Protein AF-A0A6B3I1G1-F1 (afdb_monomer_lite)

Sequence (36 aa):
MVRAAVLPAVGAPLEITDIVLPEPGPDQVRIALAAA

Secondary structure (DSSP, 8-state):
-EEEEE--STTSPPEEEEE-PPPP-TT---------

Radius of gyration: 12.65 Å; chains: 1; bounding box: 28×18×28 Å

Structure (mmCIF, N/CA/C/O backbone):
data_AF-A0A6B3I1G1-F1
#
_entry.id   AF-A0A6B3I1G1-F1
#
loop_
_atom_site.group_PDB
_atom_site.id
_atom_site.type_symbol
_atom_site.label_atom_id
_atom_site.label_alt_id
_atom_site.label_comp_id
_atom_site.label_asym_id
_atom_site.label_entity_id
_atom_site.label_seq_id
_atom_site.pdbx_PDB_ins_code
_atom_site.Cartn_x
_atom_site.Cartn_y
_atom_site.Cartn_z
_atom_site.occupancy
_atom_site.B_iso_or_equiv
_atom_site.auth_seq_id
_atom_site.auth_comp_id
_atom_site.auth_asym_id
_atom_site.auth_atom_id
_atom_site.pdbx_PDB_model_num
ATOM 1 N N . MET A 1 1 ? -5.810 10.182 0.890 1.00 87.88 1 MET A N 1
ATOM 2 C CA . MET A 1 1 ? -4.645 10.167 -0.017 1.00 87.88 1 MET A CA 1
ATOM 3 C C . MET A 1 1 ? -3.421 9.829 0.817 1.00 87.88 1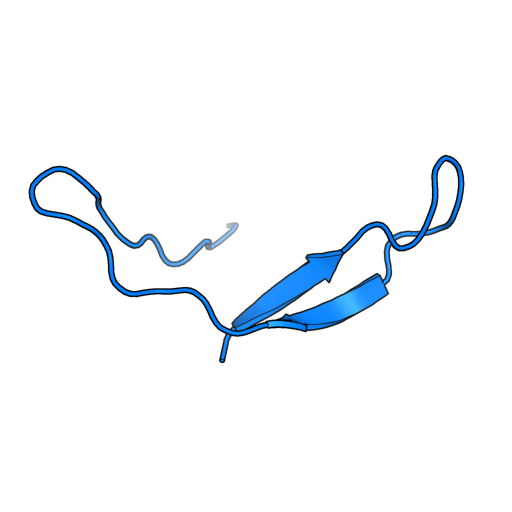 MET A C 1
ATOM 5 O O . MET A 1 1 ? -3.325 10.340 1.927 1.00 87.88 1 MET A O 1
ATOM 9 N N . VAL A 1 2 ? -2.567 8.921 0.346 1.00 95.50 2 VAL A N 1
ATOM 10 C CA . VAL A 1 2 ? -1.300 8.530 0.989 1.00 95.50 2 VAL A CA 1
ATOM 11 C C . VAL A 1 2 ? -0.209 8.427 -0.074 1.00 95.50 2 VAL A C 1
ATOM 13 O O . VAL A 1 2 ? -0.507 8.035 -1.201 1.00 95.50 2 VAL A O 1
ATOM 16 N N . ARG A 1 3 ? 1.042 8.735 0.283 1.00 96.25 3 ARG A N 1
ATOM 17 C CA . ARG A 1 3 ? 2.182 8.555 -0.625 1.00 96.25 3 ARG A CA 1
ATOM 18 C C . ARG A 1 3 ? 2.576 7.084 -0.683 1.00 96.25 3 ARG A C 1
ATOM 20 O O . ARG A 1 3 ? 2.766 6.459 0.359 1.00 96.25 3 ARG A O 1
ATOM 27 N N . ALA A 1 4 ? 2.735 6.558 -1.890 1.00 97.00 4 ALA A N 1
ATOM 28 C C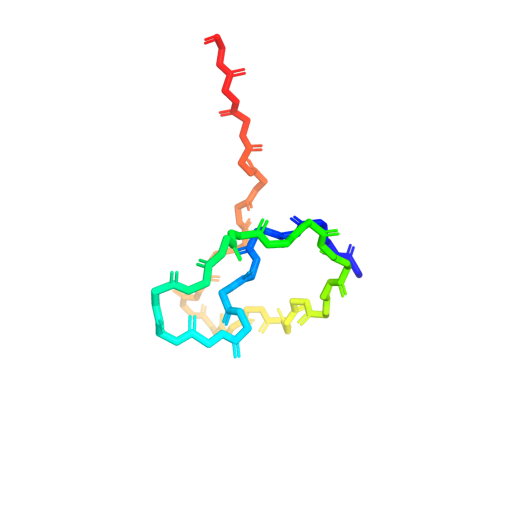A . ALA A 1 4 ? 3.159 5.187 -2.135 1.00 97.00 4 ALA A CA 1
ATOM 29 C C . ALA A 1 4 ? 4.214 5.126 -3.243 1.00 97.00 4 ALA A C 1
ATOM 31 O O . ALA A 1 4 ? 4.222 5.954 -4.153 1.00 97.00 4 ALA A O 1
ATOM 32 N N . ALA A 1 5 ? 5.087 4.123 -3.163 1.00 97.25 5 ALA A N 1
ATOM 33 C CA . ALA A 1 5 ? 5.950 3.732 -4.268 1.00 97.25 5 ALA A CA 1
ATOM 34 C C . ALA A 1 5 ? 5.187 2.738 -5.153 1.00 97.25 5 ALA A C 1
ATOM 36 O O . ALA A 1 5 ? 4.892 1.623 -4.721 1.00 97.25 5 ALA A O 1
ATOM 37 N N . VAL A 1 6 ? 4.833 3.149 -6.367 1.00 96.88 6 VAL A N 1
ATOM 38 C CA . VAL A 1 6 ? 4.066 2.348 -7.327 1.00 96.88 6 VAL A CA 1
ATOM 39 C C . VAL A 1 6 ? 4.985 1.896 -8.454 1.00 96.88 6 VAL A C 1
ATOM 41 O O . VAL A 1 6 ? 5.828 2.659 -8.921 1.00 96.88 6 VAL A O 1
ATOM 44 N N . LEU A 1 7 ? 4.826 0.647 -8.892 1.00 98.00 7 LEU A N 1
ATOM 45 C CA . LEU A 1 7 ? 5.520 0.109 -10.057 1.00 98.00 7 LEU A CA 1
ATOM 46 C C . LEU A 1 7 ? 4.632 0.287 -11.303 1.00 98.00 7 LEU A C 1
ATOM 48 O O . LEU A 1 7 ? 3.617 -0.406 -11.399 1.00 98.00 7 LEU A O 1
ATOM 52 N N . PRO A 1 8 ? 4.977 1.177 -12.253 1.00 95.69 8 PRO A N 1
ATOM 53 C CA . PRO A 1 8 ? 4.117 1.455 -13.406 1.00 95.69 8 PRO A CA 1
ATOM 54 C C . PRO A 1 8 ? 4.179 0.353 -14.474 1.00 95.69 8 PRO A C 1
ATOM 56 O O . PRO A 1 8 ? 3.204 0.115 -15.182 1.00 95.69 8 PRO A O 1
ATOM 59 N N . ALA A 1 9 ? 5.318 -0.334 -14.590 1.00 97.31 9 ALA A N 1
ATOM 60 C CA . ALA A 1 9 ? 5.530 -1.447 -15.507 1.00 97.31 9 ALA A CA 1
ATOM 61 C C . ALA A 1 9 ? 6.612 -2.394 -14.972 1.00 97.31 9 ALA A C 1
ATOM 63 O O . ALA A 1 9 ? 7.482 -1.998 -14.194 1.00 97.31 9 ALA A O 1
ATOM 64 N N . VAL A 1 10 ? 6.584 -3.655 -15.409 1.0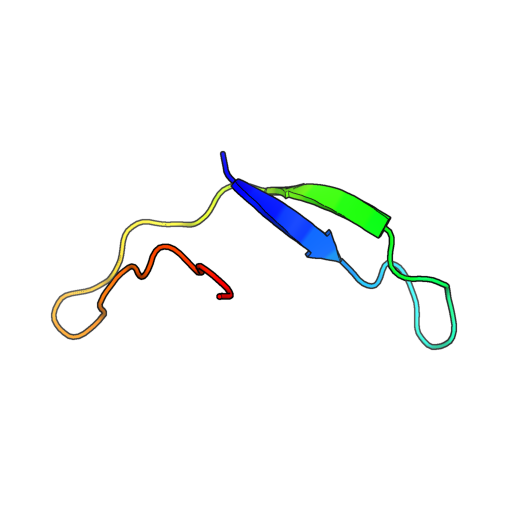0 97.25 10 VAL A N 1
ATOM 65 C CA . VAL A 1 10 ? 7.596 -4.649 -15.024 1.00 97.25 10 VAL A CA 1
ATOM 66 C C . VAL A 1 10 ? 8.982 -4.180 -15.471 1.00 97.25 10 VAL A C 1
ATOM 68 O O . VAL A 1 10 ? 9.197 -3.891 -16.645 1.00 97.25 10 VAL A O 1
ATOM 71 N N . GLY A 1 11 ? 9.922 -4.113 -14.526 1.00 96.00 11 GLY A N 1
ATOM 72 C CA . GLY A 1 11 ? 11.299 -3.673 -14.773 1.00 96.00 11 GLY A CA 1
ATOM 73 C C . GLY A 1 11 ? 11.493 -2.155 -14.851 1.00 96.00 11 GLY A C 1
ATOM 74 O O . GLY A 1 11 ? 12.629 -1.709 -14.993 1.00 96.00 11 GLY A O 1
ATOM 75 N N . ALA A 1 12 ? 10.427 -1.358 -14.734 1.00 97.94 12 ALA A N 1
ATOM 76 C CA . ALA A 1 12 ? 10.539 0.092 -14.630 1.00 97.94 12 ALA A CA 1
ATOM 77 C C . ALA A 1 12 ? 10.953 0.525 -13.206 1.00 97.94 12 ALA A C 1
ATOM 79 O O . ALA A 1 12 ? 10.774 -0.234 -12.248 1.00 97.94 12 ALA A O 1
ATOM 80 N N . PRO A 1 13 ? 11.488 1.746 -13.033 1.00 97.75 13 PRO A N 1
ATOM 81 C CA . PRO A 1 13 ? 11.707 2.327 -11.713 1.00 97.75 13 PRO A CA 1
ATOM 82 C C . PRO A 1 13 ? 10.400 2.498 -10.927 1.00 97.75 13 PRO A C 1
ATOM 84 O O . PRO A 1 13 ? 9.329 2.663 -11.508 1.00 97.75 13 PRO A O 1
ATOM 87 N N . LEU A 1 14 ? 10.501 2.505 -9.595 1.00 97.94 14 LEU A N 1
ATOM 88 C CA . LEU A 1 14 ? 9.380 2.867 -8.728 1.00 97.94 14 LEU A CA 1
ATOM 89 C C . LEU A 1 14 ? 9.119 4.373 -8.783 1.00 97.94 14 LEU A C 1
ATOM 91 O O . LEU A 1 14 ? 10.048 5.176 -8.693 1.00 97.94 14 LEU A O 1
ATOM 95 N N . GLU A 1 15 ? 7.845 4.743 -8.841 1.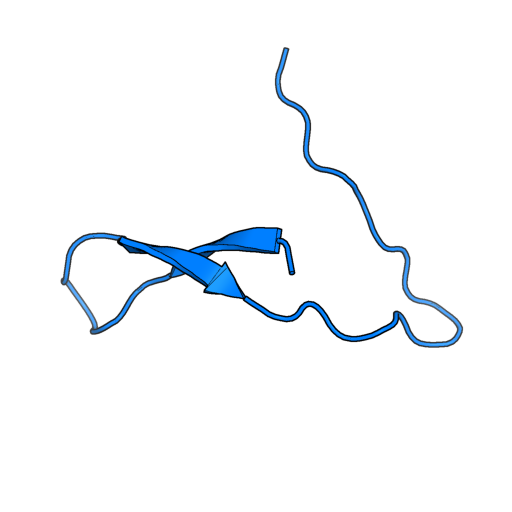00 97.94 15 GLU A N 1
ATOM 96 C CA . GLU A 1 15 ? 7.395 6.131 -8.824 1.00 97.94 15 GLU A CA 1
ATOM 97 C C . GLU A 1 15 ? 6.718 6.465 -7.497 1.00 97.94 15 GLU A C 1
ATOM 99 O O . GLU A 1 15 ? 5.896 5.699 -6.993 1.00 97.94 15 GLU A O 1
ATOM 104 N N . ILE A 1 16 ? 7.044 7.629 -6.927 1.00 97.31 16 ILE A N 1
ATOM 105 C CA . ILE A 1 16 ? 6.376 8.116 -5.719 1.00 97.31 16 ILE A CA 1
ATOM 106 C C . ILE A 1 16 ? 5.155 8.930 -6.128 1.00 97.31 16 ILE A C 1
ATOM 108 O O . ILE A 1 16 ? 5.295 10.044 -6.631 1.00 97.31 16 ILE A O 1
ATOM 112 N N . THR A 1 17 ? 3.968 8.398 -5.860 1.00 97.12 17 THR A N 1
ATOM 113 C CA . THR A 1 17 ? 2.695 9.039 -6.204 1.00 97.12 17 THR A CA 1
ATOM 114 C C . THR A 1 17 ? 1.700 8.971 -5.051 1.00 97.12 17 THR A C 1
ATOM 116 O O . THR A 1 17 ? 1.850 8.171 -4.122 1.00 97.12 17 THR A O 1
ATOM 119 N N . ASP A 1 18 ? 0.689 9.834 -5.097 1.00 97.38 18 ASP A N 1
ATOM 120 C CA . ASP A 1 18 ? -0.424 9.795 -4.160 1.00 97.38 18 ASP A CA 1
ATOM 121 C C . ASP A 1 18 ? -1.473 8.788 -4.625 1.00 97.38 18 ASP A C 1
ATOM 123 O O . ASP A 1 18 ? -1.930 8.809 -5.768 1.00 97.38 18 ASP A O 1
ATOM 127 N N . ILE A 1 19 ? -1.904 7.930 -3.705 1.00 96.44 19 ILE A N 1
ATOM 128 C CA . ILE A 1 19 ? -2.969 6.959 -3.944 1.00 96.44 19 ILE A CA 1
ATOM 129 C C . ILE A 1 19 ? -4.095 7.108 -2.925 1.00 96.44 19 ILE A C 1
ATOM 131 O O . ILE A 1 19 ? -3.925 7.619 -1.810 1.00 96.44 19 ILE A O 1
ATOM 135 N N . VAL A 1 20 ? -5.281 6.633 -3.295 1.00 96.50 20 VAL A N 1
ATOM 136 C CA . VAL A 1 20 ? -6.391 6.471 -2.357 1.00 96.50 20 VAL A CA 1
ATOM 137 C C . VAL A 1 20 ? -6.268 5.097 -1.715 1.00 96.50 20 VAL A C 1
ATOM 139 O O . VAL A 1 20 ? -6.425 4.078 -2.379 1.00 96.50 20 VAL A O 1
ATOM 142 N N . LEU A 1 21 ? -5.994 5.077 -0.411 1.00 95.00 21 LEU A N 1
ATOM 143 C CA . LEU A 1 21 ? -6.108 3.863 0.385 1.00 95.00 21 LEU A CA 1
ATOM 144 C C . LEU A 1 21 ? -7.580 3.702 0.801 1.00 95.00 21 LEU A C 1
ATOM 146 O O . LEU A 1 21 ? -8.076 4.575 1.524 1.00 95.00 21 LEU A O 1
ATOM 150 N N . PRO A 1 22 ? -8.282 2.640 0.368 1.00 94.88 22 PRO A N 1
ATOM 151 C CA . PRO A 1 22 ? -9.650 2.382 0.808 1.00 94.88 22 PRO A CA 1
ATOM 152 C C . PRO A 1 22 ? -9.741 2.201 2.328 1.00 94.88 22 PRO A C 1
ATOM 154 O O . PRO A 1 22 ? -8.738 2.031 3.033 1.00 94.88 22 PRO A O 1
ATOM 157 N N . GLU A 1 23 ? -10.958 2.291 2.852 1.00 94.88 23 GLU A N 1
ATOM 158 C CA . GLU A 1 23 ? -11.231 2.006 4.261 1.00 94.88 23 GLU A CA 1
ATOM 159 C C . GLU A 1 23 ? -10.999 0.523 4.576 1.00 94.88 23 GLU A C 1
ATOM 161 O O . GLU A 1 23 ? -11.293 -0.329 3.735 1.00 94.88 23 GLU A O 1
ATOM 166 N N . PRO A 1 24 ? -10.422 0.203 5.749 1.00 96.12 24 PRO A N 1
ATOM 167 C CA . PRO A 1 24 ? -10.243 -1.184 6.150 1.00 96.12 24 PRO A CA 1
ATOM 168 C C . PRO A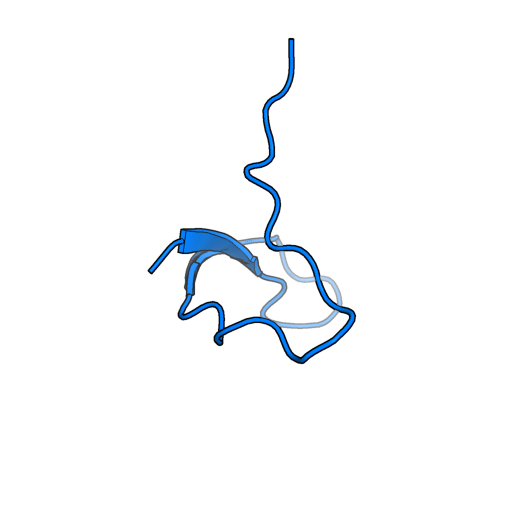 1 24 ? -11.601 -1.861 6.397 1.00 96.12 24 PRO A C 1
ATOM 170 O O . PRO A 1 24 ? -12.521 -1.245 6.933 1.00 96.12 24 PRO A O 1
ATOM 173 N N . GLY A 1 25 ? -11.716 -3.137 6.024 1.00 96.75 25 GLY A N 1
ATOM 174 C CA . GLY A 1 25 ? -12.856 -3.985 6.386 1.00 96.75 25 GLY A CA 1
ATOM 175 C C . GLY A 1 25 ? -12.877 -4.402 7.871 1.00 96.75 25 GLY A C 1
ATOM 176 O O . GLY A 1 25 ? -11.976 -4.030 8.622 1.00 96.75 25 GLY A O 1
ATOM 177 N N . PRO A 1 26 ? -13.863 -5.221 8.294 1.00 95.81 26 PRO A N 1
ATOM 178 C CA . PRO A 1 26 ? -14.105 -5.567 9.704 1.00 95.81 26 PRO A CA 1
ATOM 179 C C . PRO A 1 26 ? -12.898 -6.140 10.467 1.00 95.81 26 PRO A C 1
ATOM 181 O O . PRO A 1 26 ? -12.748 -5.854 11.649 1.00 95.81 26 PRO A O 1
ATOM 184 N N . ASP A 1 27 ? -12.016 -6.875 9.782 1.00 97.31 27 ASP A N 1
ATOM 185 C CA . ASP A 1 27 ? -10.822 -7.511 10.366 1.00 97.31 27 ASP A CA 1
ATOM 186 C C . ASP A 1 27 ? -9.503 -6.932 9.822 1.00 97.31 27 ASP A C 1
ATOM 188 O O . ASP A 1 27 ? -8.442 -7.550 9.911 1.00 97.31 27 ASP A O 1
ATOM 192 N N . GLN A 1 28 ? -9.552 -5.750 9.203 1.00 97.62 28 GLN A N 1
ATOM 193 C CA . GLN A 1 28 ? -8.374 -5.083 8.656 1.00 97.62 28 GLN A CA 1
ATOM 194 C C . GLN A 1 28 ? -7.957 -3.905 9.535 1.00 97.62 28 GLN A C 1
ATOM 196 O O . GLN A 1 28 ? -8.783 -3.169 10.069 1.00 97.62 28 GLN A O 1
ATOM 201 N N . VAL A 1 29 ? -6.646 -3.680 9.636 1.00 96.38 29 VAL A N 1
ATOM 202 C CA . VAL A 1 29 ? -6.076 -2.526 10.341 1.00 96.38 29 VAL A CA 1
ATOM 203 C C . VAL A 1 29 ? -5.332 -1.648 9.347 1.00 96.38 29 VAL A C 1
ATOM 205 O O . VAL A 1 29 ? -4.530 -2.127 8.545 1.00 96.38 29 VAL A O 1
ATOM 208 N N . ARG A 1 30 ? -5.568 -0.336 9.419 1.00 94.94 30 ARG A N 1
ATOM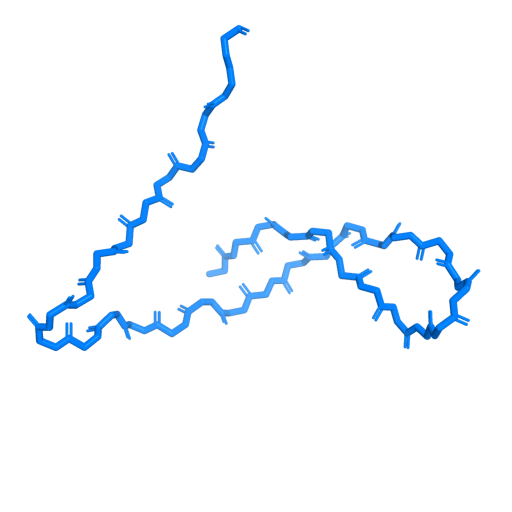 209 C CA . ARG A 1 30 ? -4.787 0.664 8.688 1.00 94.94 30 ARG A CA 1
ATOM 210 C C . ARG A 1 30 ? -3.576 1.069 9.526 1.00 94.94 30 ARG A C 1
ATOM 212 O O . ARG A 1 30 ? -3.740 1.593 10.623 1.00 94.94 30 ARG A O 1
ATOM 219 N N . ILE A 1 31 ? -2.374 0.861 8.993 1.00 94.88 31 ILE A N 1
ATOM 220 C CA . ILE A 1 31 ? -1.112 1.155 9.684 1.00 94.88 31 ILE A CA 1
ATOM 221 C C . ILE A 1 31 ? -0.428 2.354 9.022 1.00 94.88 31 ILE A C 1
ATOM 223 O O . ILE A 1 31 ? -0.306 2.407 7.799 1.00 94.88 31 ILE A O 1
ATOM 227 N N . ALA A 1 32 ? 0.044 3.301 9.834 1.00 94.12 32 ALA A N 1
ATOM 228 C CA . ALA A 1 32 ? 0.962 4.341 9.386 1.00 94.12 32 ALA A CA 1
ATOM 229 C C . ALA A 1 32 ? 2.395 3.799 9.458 1.00 94.12 32 ALA A C 1
ATOM 231 O O . ALA A 1 32 ? 2.913 3.553 10.547 1.00 94.12 32 ALA A O 1
ATOM 232 N N . LEU A 1 33 ? 3.018 3.574 8.300 1.00 91.94 33 LEU A N 1
ATOM 233 C CA . LEU A 1 33 ? 4.395 3.096 8.246 1.00 91.94 33 LEU A CA 1
ATOM 234 C C . LEU A 1 33 ? 5.348 4.203 8.716 1.00 91.94 33 LEU A C 1
ATOM 236 O O . LEU A 1 33 ? 5.405 5.273 8.112 1.00 91.94 33 LEU A O 1
ATOM 240 N N . ALA A 1 34 ? 6.109 3.918 9.768 1.00 91.62 34 ALA A N 1
ATOM 241 C CA . ALA A 1 34 ? 7.211 4.740 10.246 1.00 91.62 34 ALA A CA 1
ATOM 242 C C . ALA A 1 34 ? 8.478 3.878 10.302 1.00 91.62 34 ALA A C 1
ATOM 244 O O . ALA A 1 34 ? 8.414 2.707 10.675 1.00 91.62 34 ALA A O 1
ATOM 245 N N . ALA A 1 35 ? 9.614 4.453 9.919 1.00 86.56 35 ALA A N 1
ATOM 246 C CA . ALA A 1 35 ? 10.932 3.849 10.079 1.00 86.56 35 ALA A CA 1
ATOM 247 C C . ALA A 1 35 ? 11.739 4.698 11.073 1.00 86.56 35 ALA A C 1
ATOM 249 O O . ALA A 1 35 ? 11.603 5.924 11.064 1.00 86.56 35 ALA A O 1
ATOM 250 N N . ALA A 1 36 ? 12.512 4.033 11.935 1.00 55.91 36 ALA A N 1
ATOM 251 C CA . ALA A 1 36 ? 13.403 4.639 12.928 1.00 55.91 36 ALA A CA 1
ATOM 252 C C . ALA A 1 36 ? 14.857 4.601 12.448 1.00 55.91 36 ALA A C 1
ATOM 254 O O . ALA A 1 36 ? 15.210 3.616 11.758 1.00 55.91 36 ALA A O 1
#

Foldseek 3Di:
DDWDFDDPDVPDGTDTDDDDDDDDPPPDDDDDDDDD

pLDDT: mean 94.61, std 7.02, range [55.91, 98.0]